Protein AF-A0A371D3H8-F1 (afdb_monomer_lite)

pLDDT: mean 83.06, std 13.67, range [43.84, 94.5]

Foldseek 3Di:
DVPDDLVVLLVVLLVQCQPQQPSLVVQLPPDPSSVVSSVVNNVSHHDQPDDPVSVVVVVVVVVVVVVVVVVDDVPPDDPDDD

Sequence (82 aa):
MQKLPVENLHQIFRLACTDGGYTGCSLSQTSRAVRATSQTTRFYSIALSIGFSRIESFITLYQKLCILEDAWNPDQGHPSSS

Radius of gyration: 15.6 Å; chains: 1; bounding box: 29×41×40 Å

Structure (mmCIF, N/CA/C/O backbone):
data_AF-A0A371D3H8-F1
#
_entry.id   AF-A0A371D3H8-F1
#
loop_
_atom_site.group_PDB
_atom_site.id
_atom_site.type_symbol
_atom_site.label_atom_id
_atom_site.label_alt_id
_atom_site.label_comp_id
_atom_site.label_asym_id
_atom_site.label_entity_id
_atom_site.label_seq_id
_atom_site.pdbx_PDB_ins_code
_atom_site.Cartn_x
_atom_site.Cartn_y
_atom_site.Cartn_z
_atom_site.occupancy
_atom_site.B_iso_or_equiv
_atom_site.auth_seq_id
_atom_site.auth_comp_id
_atom_site.auth_asym_id
_atom_site.auth_atom_id
_atom_site.pdbx_PDB_model_num
ATOM 1 N N . MET A 1 1 ? -16.383 -3.397 11.835 1.00 65.06 1 MET A N 1
ATOM 2 C CA . MET A 1 1 ? -14.927 -3.432 12.109 1.00 65.06 1 MET A CA 1
ATOM 3 C C . MET A 1 1 ? -14.523 -2.844 13.457 1.00 65.06 1 MET A C 1
ATOM 5 O O . MET A 1 1 ? -13.682 -3.444 14.095 1.00 65.06 1 MET A O 1
ATOM 9 N N . GLN A 1 2 ? -15.127 -1.754 13.946 1.00 68.44 2 GLN A N 1
ATOM 10 C CA . GLN A 1 2 ? -14.699 -1.068 15.187 1.00 68.44 2 GLN A CA 1
ATOM 11 C C . GLN A 1 2 ? -14.825 -1.872 16.501 1.00 68.44 2 GLN A C 1
ATOM 13 O O . GLN A 1 2 ? -14.403 -1.396 17.545 1.00 68.44 2 GLN A O 1
ATOM 18 N N . LYS A 1 3 ? -15.423 -3.068 16.462 1.00 81.50 3 LYS A N 1
ATOM 19 C CA . LYS A 1 3 ? -15.571 -3.965 17.619 1.00 81.50 3 LYS A CA 1
ATOM 20 C C . LYS A 1 3 ? -14.587 -5.142 17.600 1.00 81.50 3 LYS A C 1
ATOM 22 O O . LYS A 1 3 ? -14.598 -5.937 18.531 1.00 81.50 3 LYS A O 1
ATOM 27 N N . LEU A 1 4 ? -13.795 -5.296 16.532 1.00 87.81 4 LEU A N 1
ATOM 28 C CA . LEU A 1 4 ? -12.773 -6.339 16.458 1.00 87.81 4 LEU A CA 1
ATOM 29 C C . LEU A 1 4 ? -11.435 -5.812 16.993 1.00 87.81 4 LEU A C 1
ATOM 31 O O . LEU A 1 4 ? -11.099 -4.661 16.705 1.00 87.81 4 LEU A O 1
ATOM 35 N N . PRO A 1 5 ? -10.655 -6.656 17.692 1.00 91.19 5 PRO A N 1
ATOM 36 C CA . PRO A 1 5 ? -9.259 -6.371 18.001 1.00 91.19 5 PRO A CA 1
ATOM 37 C C . PRO A 1 5 ? -8.445 -6.061 16.741 1.00 91.19 5 PRO A C 1
ATOM 39 O O . PRO A 1 5 ? -8.721 -6.593 15.657 1.00 91.19 5 PRO A O 1
ATOM 42 N N . VAL A 1 6 ? -7.429 -5.211 16.887 1.00 90.12 6 VAL A N 1
ATOM 43 C CA . VAL A 1 6 ?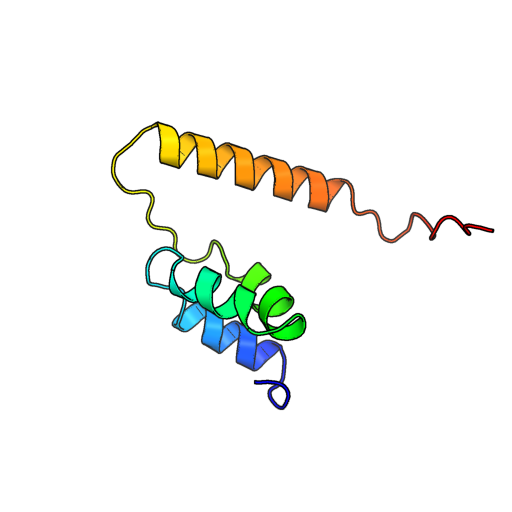 -6.590 -4.756 15.770 1.00 90.12 6 VAL A CA 1
ATOM 44 C C . VAL A 1 6 ? -5.811 -5.908 15.133 1.00 90.12 6 VAL A C 1
ATOM 46 O O . VAL A 1 6 ? -5.614 -5.921 13.922 1.00 90.12 6 VAL A O 1
ATOM 49 N N . GLU A 1 7 ? -5.447 -6.919 15.916 1.00 92.31 7 GLU A N 1
ATOM 50 C CA . GLU A 1 7 ? -4.737 -8.125 15.488 1.00 92.31 7 GLU A CA 1
ATOM 51 C C . GLU A 1 7 ? -5.603 -8.960 14.540 1.00 92.31 7 GLU A C 1
ATOM 53 O O . GLU A 1 7 ? -5.143 -9.400 13.486 1.00 92.31 7 GLU A O 1
ATOM 58 N N . ASN A 1 8 ? -6.893 -9.100 14.864 1.00 94.50 8 ASN A N 1
ATOM 59 C CA . ASN A 1 8 ? -7.851 -9.802 14.012 1.00 94.50 8 ASN A CA 1
ATOM 60 C C . ASN A 1 8 ? -8.076 -9.040 12.704 1.00 94.50 8 ASN A C 1
ATOM 62 O O . ASN A 1 8 ? -8.112 -9.641 11.633 1.00 94.50 8 ASN A O 1
ATOM 66 N N . LEU A 1 9 ? -8.195 -7.711 12.777 1.00 92.31 9 LEU A N 1
ATOM 67 C CA . LEU A 1 9 ? -8.304 -6.866 11.588 1.00 92.31 9 LEU A CA 1
ATOM 68 C C . LEU A 1 9 ? -7.055 -6.966 10.707 1.00 92.31 9 LEU A C 1
ATOM 70 O O . LEU A 1 9 ? -7.180 -7.103 9.495 1.00 92.31 9 LEU A O 1
ATOM 74 N N . HIS A 1 10 ? -5.864 -6.975 11.305 1.00 91.94 10 HIS A N 1
ATOM 75 C CA . HIS A 1 10 ? -4.607 -7.172 10.592 1.00 91.94 10 HIS A CA 1
ATOM 76 C C . HIS A 1 10 ? -4.596 -8.528 9.869 1.00 91.94 10 HIS A C 1
ATOM 78 O O . HIS A 1 10 ? -4.327 -8.576 8.668 1.00 91.94 10 HIS A O 1
ATOM 84 N N . GLN A 1 11 ? -4.955 -9.621 10.547 1.00 93.75 11 GLN A N 1
ATOM 85 C CA . GLN A 1 11 ? -5.008 -10.942 9.917 1.00 93.75 11 GLN A CA 1
ATOM 86 C C . GLN A 1 11 ? -6.010 -10.986 8.754 1.00 93.75 11 GLN A C 1
ATOM 88 O O . GLN A 1 11 ? -5.680 -11.489 7.681 1.00 93.75 11 GLN A O 1
ATOM 93 N N . ILE A 1 12 ? -7.202 -10.406 8.932 1.00 93.88 12 ILE A N 1
ATOM 94 C CA . ILE A 1 12 ? -8.205 -10.289 7.864 1.00 93.88 12 ILE A CA 1
ATOM 95 C C . ILE A 1 12 ? -7.633 -9.505 6.681 1.00 93.88 12 ILE A C 1
ATOM 97 O O . ILE A 1 12 ? -7.748 -9.951 5.544 1.00 93.88 12 ILE A O 1
ATOM 101 N N . PHE A 1 13 ? -6.989 -8.364 6.923 1.00 93.19 13 PHE A N 1
ATOM 102 C CA . PHE A 1 13 ? -6.448 -7.530 5.850 1.00 93.19 13 PHE A CA 1
ATOM 103 C C . PHE A 1 13 ? -5.301 -8.211 5.120 1.00 93.19 13 PHE A C 1
ATOM 105 O O . PHE A 1 13 ? -5.246 -8.144 3.901 1.00 93.19 13 PHE A O 1
ATOM 112 N N . ARG A 1 14 ? -4.434 -8.944 5.820 1.00 92.06 14 ARG A N 1
ATOM 113 C CA . ARG A 1 14 ? -3.376 -9.733 5.178 1.00 92.06 14 ARG A CA 1
ATOM 114 C C . ARG A 1 14 ? -3.947 -10.786 4.223 1.00 92.06 14 ARG A C 1
ATOM 116 O O . ARG A 1 14 ? -3.383 -11.001 3.158 1.00 92.06 14 ARG A O 1
ATOM 123 N N . LEU A 1 15 ? -5.065 -11.413 4.588 1.00 92.88 15 LEU A N 1
ATOM 124 C CA . LEU A 1 15 ? -5.739 -12.411 3.752 1.00 92.88 15 LEU A CA 1
ATOM 125 C C . LEU A 1 15 ? -6.561 -11.785 2.615 1.00 92.88 15 LEU A C 1
ATOM 127 O O . LEU A 1 15 ? -6.662 -12.378 1.548 1.00 92.88 15 LEU A O 1
ATOM 131 N N . ALA A 1 16 ? -7.148 -10.608 2.833 1.00 90.81 16 ALA A N 1
ATOM 132 C CA . ALA A 1 16 ? -8.004 -9.937 1.855 1.00 90.81 16 ALA A CA 1
ATOM 133 C C . ALA A 1 16 ? -7.208 -9.110 0.828 1.00 90.81 16 ALA A C 1
ATOM 135 O O . ALA A 1 16 ? -7.583 -9.035 -0.338 1.00 90.81 16 ALA A O 1
ATOM 136 N N . CYS A 1 17 ? -6.094 -8.498 1.236 1.00 90.44 17 CYS A N 1
ATOM 137 C CA . CYS A 1 17 ? -5.244 -7.648 0.398 1.00 90.44 17 CYS A CA 1
ATOM 138 C C . CYS A 1 17 ? -4.299 -8.467 -0.497 1.00 90.44 17 CYS A C 1
ATOM 140 O O . CYS A 1 17 ? -3.097 -8.206 -0.529 1.00 90.44 17 CYS A O 1
ATOM 142 N N . THR A 1 18 ? -4.815 -9.465 -1.216 1.00 90.06 18 THR A N 1
ATOM 143 C CA . THR A 1 18 ? -4.042 -10.286 -2.168 1.00 90.06 18 THR A CA 1
ATOM 144 C C . THR A 1 18 ? -4.251 -9.872 -3.624 1.00 90.06 18 THR A C 1
ATOM 146 O O . THR A 1 18 ? -3.573 -10.383 -4.511 1.00 90.06 18 THR A O 1
ATOM 149 N N . ASP A 1 19 ? -5.150 -8.923 -3.878 1.00 85.62 19 ASP A N 1
ATOM 150 C CA . ASP A 1 19 ? -5.605 -8.469 -5.196 1.00 85.62 19 ASP A CA 1
ATOM 151 C C . ASP A 1 19 ? -4.755 -7.335 -5.802 1.00 85.62 19 ASP A C 1
ATOM 153 O O . ASP A 1 19 ? -5.242 -6.500 -6.565 1.00 85.62 19 ASP A O 1
ATOM 157 N N . GLY A 1 20 ? -3.469 -7.278 -5.451 1.00 83.56 20 GLY A N 1
ATOM 158 C CA . GLY A 1 20 ? -2.545 -6.285 -5.993 1.00 83.56 20 GLY A CA 1
ATOM 159 C C . GLY A 1 20 ? -2.703 -4.874 -5.420 1.00 83.56 20 GLY A C 1
ATOM 160 O O . GLY A 1 20 ? -2.195 -3.924 -6.017 1.00 83.56 20 GLY A O 1
ATOM 161 N N . GLY A 1 21 ? -3.378 -4.738 -4.276 1.00 86.44 21 GLY A N 1
ATOM 162 C CA . GLY A 1 21 ? -3.485 -3.495 -3.506 1.00 86.44 21 GLY A CA 1
ATOM 163 C C . GLY A 1 21 ? -4.837 -2.787 -3.625 1.00 86.44 21 GLY A C 1
ATOM 164 O O . GLY A 1 21 ? -5.060 -1.783 -2.944 1.00 86.44 21 GLY A O 1
ATOM 165 N N . TYR A 1 22 ? -5.760 -3.306 -4.439 1.00 89.00 22 TYR A N 1
ATOM 166 C CA . TYR A 1 22 ? -7.089 -2.718 -4.620 1.00 89.00 22 TYR A CA 1
ATOM 167 C C . TYR A 1 22 ? -7.940 -2.814 -3.345 1.00 89.00 22 TYR A C 1
ATOM 169 O O . TYR A 1 22 ? -8.501 -1.808 -2.890 1.00 89.00 22 TYR A O 1
ATOM 177 N N . THR A 1 23 ? -7.968 -3.982 -2.702 1.00 91.75 23 THR A N 1
ATOM 178 C CA . THR A 1 23 ? -8.693 -4.188 -1.442 1.00 91.75 23 THR A CA 1
ATOM 179 C C . THR A 1 23 ? -8.110 -3.326 -0.325 1.00 91.75 23 THR A C 1
ATOM 181 O O . THR A 1 23 ? -8.857 -2.644 0.376 1.00 91.75 23 THR A O 1
ATOM 184 N N . GLY A 1 24 ? -6.780 -3.255 -0.199 1.00 90.19 24 GLY A N 1
ATOM 185 C CA . GLY A 1 24 ? -6.118 -2.400 0.795 1.00 90.19 24 GLY A CA 1
ATOM 186 C C . GLY A 1 24 ? -6.448 -0.914 0.619 1.00 90.19 24 GLY A C 1
ATOM 187 O O . GLY A 1 24 ? -6.757 -0.224 1.594 1.00 90.19 24 GLY A O 1
ATOM 188 N N . CYS A 1 25 ? -6.463 -0.431 -0.628 1.00 90.25 25 CYS A N 1
ATOM 189 C CA . CYS A 1 25 ? -6.871 0.936 -0.955 1.00 90.25 25 CYS A CA 1
ATOM 190 C C . CYS A 1 25 ? -8.326 1.202 -0.546 1.00 90.25 25 CYS A C 1
ATOM 192 O O . CYS A 1 25 ? -8.601 2.188 0.140 1.00 90.25 25 CYS A O 1
ATOM 194 N N . SER A 1 26 ? -9.239 0.291 -0.891 1.00 93.06 26 SER A N 1
ATOM 195 C CA . SER A 1 26 ? -10.667 0.408 -0.573 1.00 93.06 26 SER A CA 1
ATOM 196 C C . SER A 1 26 ? -10.917 0.441 0.936 1.00 93.06 26 SER A C 1
ATOM 198 O O . SER A 1 26 ? -11.638 1.306 1.432 1.00 93.06 26 SER A O 1
ATOM 200 N N . LEU A 1 27 ? -10.258 -0.441 1.695 1.00 92.00 27 LEU A N 1
ATOM 201 C CA . LEU A 1 27 ? -10.341 -0.467 3.157 1.00 92.00 27 LEU A CA 1
ATOM 202 C C . LEU A 1 27 ? -9.889 0.865 3.770 1.00 92.00 27 LEU A C 1
ATOM 204 O O . LEU A 1 27 ? -10.582 1.407 4.638 1.00 92.00 27 LEU A O 1
ATOM 208 N N . SER A 1 28 ? -8.784 1.432 3.277 1.00 92.88 28 SER A N 1
ATOM 209 C CA . SER A 1 28 ? -8.189 2.664 3.810 1.00 92.88 28 SER A CA 1
ATOM 210 C C . SER A 1 28 ? -9.106 3.896 3.757 1.00 92.88 28 SER A C 1
ATOM 212 O O . SER A 1 28 ? -8.897 4.857 4.500 1.00 92.88 28 SER A O 1
ATOM 214 N N . GLN A 1 29 ? -10.140 3.864 2.914 1.00 94.50 29 GLN A N 1
ATOM 215 C CA . GLN A 1 29 ? -11.094 4.961 2.726 1.00 94.50 29 GLN A CA 1
ATOM 216 C C . GLN A 1 29 ? -12.314 4.871 3.658 1.00 94.50 29 GLN A C 1
ATOM 218 O O . GLN A 1 29 ? -13.096 5.812 3.736 1.00 94.50 29 GLN A O 1
ATOM 223 N N . THR A 1 30 ? -12.483 3.767 4.395 1.00 93.19 30 THR A N 1
ATOM 224 C CA . THR A 1 30 ? -13.704 3.520 5.187 1.00 93.19 30 THR A CA 1
ATOM 225 C C . THR A 1 30 ? -13.718 4.212 6.553 1.00 93.19 30 THR A C 1
ATOM 227 O O . THR A 1 30 ? -14.766 4.659 7.011 1.00 93.19 30 THR A O 1
ATOM 230 N N . SER A 1 31 ? -12.579 4.278 7.254 1.00 91.56 31 SER A N 1
ATOM 231 C CA . SER A 1 31 ? -12.454 4.958 8.553 1.00 91.56 31 SER A CA 1
ATOM 232 C C . SER A 1 31 ? -10.991 5.175 8.942 1.00 91.56 31 SER A C 1
ATOM 234 O O . SER A 1 31 ? -10.107 4.490 8.435 1.00 91.56 31 SER A O 1
ATOM 236 N N . ARG A 1 32 ? -10.726 6.069 9.907 1.00 90.81 32 ARG A N 1
ATOM 237 C CA . ARG A 1 32 ? -9.364 6.324 10.418 1.00 90.81 32 ARG A CA 1
ATOM 238 C C . ARG A 1 32 ? -8.715 5.083 11.042 1.00 90.81 32 ARG A C 1
ATOM 240 O O . ARG A 1 32 ? -7.553 4.813 10.763 1.00 90.81 32 ARG A O 1
ATOM 247 N N . ALA A 1 33 ? -9.469 4.320 11.837 1.00 89.50 33 ALA A N 1
ATOM 248 C CA . ALA A 1 33 ? -8.973 3.094 12.462 1.00 89.50 33 ALA A CA 1
ATOM 249 C C . ALA A 1 33 ? -8.639 2.030 11.408 1.00 89.50 33 ALA A C 1
ATOM 251 O O . ALA A 1 33 ? -7.544 1.480 11.406 1.00 89.50 33 ALA A O 1
ATOM 252 N N . VAL A 1 34 ? -9.549 1.810 10.452 1.00 91.75 34 VAL A N 1
ATOM 253 C CA . VAL A 1 34 ? -9.310 0.865 9.354 1.00 91.75 34 VAL A CA 1
ATOM 254 C C . VAL A 1 34 ? -8.132 1.310 8.503 1.00 91.75 34 VAL A C 1
ATOM 256 O O . VAL A 1 34 ? -7.309 0.474 8.168 1.00 91.75 34 VAL A O 1
ATOM 259 N N . ARG A 1 35 ? -8.004 2.609 8.210 1.00 92.44 35 ARG A N 1
ATOM 260 C CA . ARG A 1 35 ? -6.857 3.165 7.490 1.00 92.44 35 ARG A CA 1
ATOM 261 C C . ARG A 1 35 ? -5.539 2.845 8.180 1.00 92.44 35 ARG A C 1
ATOM 263 O O . ARG A 1 35 ? -4.622 2.382 7.512 1.00 92.44 35 ARG A O 1
ATOM 270 N N . ALA A 1 36 ? -5.453 3.067 9.491 1.00 90.81 36 ALA A N 1
ATOM 271 C CA . ALA A 1 36 ? -4.255 2.760 10.267 1.00 90.81 36 ALA A CA 1
ATOM 272 C C . ALA A 1 36 ? -3.923 1.260 10.218 1.00 90.81 36 ALA A C 1
ATOM 274 O O . ALA A 1 36 ? -2.783 0.888 9.962 1.00 90.81 36 ALA A O 1
ATOM 275 N N . THR A 1 37 ? -4.923 0.391 10.377 1.00 91.25 37 THR A N 1
ATOM 276 C CA . THR A 1 37 ? -4.708 -1.062 10.348 1.00 91.25 37 THR A CA 1
ATOM 277 C C . THR A 1 37 ? -4.446 -1.606 8.937 1.00 91.25 37 THR A C 1
ATOM 279 O O . THR A 1 37 ? -3.658 -2.528 8.777 1.00 91.25 37 THR A O 1
ATOM 282 N N . SER A 1 38 ? -5.045 -1.049 7.881 1.00 91.38 38 SER A N 1
ATOM 283 C CA . SER A 1 38 ? -4.769 -1.450 6.492 1.00 91.38 38 SER A CA 1
ATOM 284 C C . SER A 1 38 ? -3.401 -0.965 6.020 1.00 91.38 38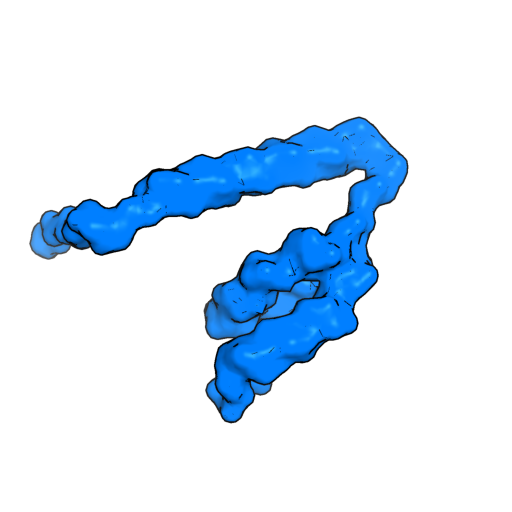 SER A C 1
ATOM 286 O O . SER A 1 38 ? -2.787 -1.591 5.161 1.00 91.38 38 SER A O 1
ATOM 288 N N . GLN A 1 39 ? -2.892 0.131 6.593 1.00 88.88 39 GLN A N 1
ATOM 289 C CA . GLN A 1 39 ? -1.577 0.673 6.257 1.00 88.88 39 GLN A CA 1
ATOM 290 C C . GLN A 1 39 ? -0.454 -0.341 6.518 1.00 88.88 39 GLN A C 1
ATOM 292 O O . GLN A 1 39 ? 0.477 -0.420 5.719 1.00 88.88 39 GLN A O 1
ATOM 297 N N . THR A 1 40 ? -0.562 -1.158 7.571 1.00 87.31 40 THR A N 1
ATOM 298 C CA . THR A 1 40 ? 0.454 -2.168 7.921 1.00 87.31 40 THR A CA 1
ATOM 299 C C . THR A 1 40 ? 0.532 -3.321 6.916 1.00 87.31 40 THR A C 1
ATOM 301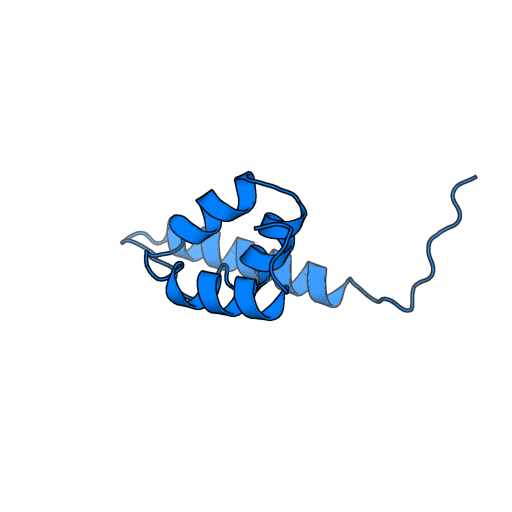 O O . THR A 1 40 ? 1.538 -4.019 6.854 1.00 87.31 40 THR A O 1
ATOM 304 N N . THR A 1 41 ? -0.505 -3.511 6.093 1.00 87.94 41 THR A N 1
ATOM 305 C CA . THR A 1 41 ? -0.598 -4.592 5.094 1.00 87.94 41 THR A CA 1
ATOM 306 C C . THR A 1 41 ? -0.640 -4.090 3.655 1.00 87.94 41 THR A C 1
ATOM 308 O O . THR A 1 41 ? -0.714 -4.889 2.725 1.00 87.94 41 THR A O 1
ATOM 311 N N . ARG A 1 42 ? -0.553 -2.774 3.432 1.00 83.75 42 ARG A N 1
ATOM 312 C CA . ARG A 1 42 ? -0.770 -2.143 2.116 1.00 83.75 42 ARG A CA 1
ATOM 313 C C . ARG A 1 42 ? 0.185 -2.598 1.006 1.00 83.75 42 ARG A C 1
ATOM 315 O O . ARG A 1 42 ? -0.118 -2.399 -0.163 1.00 83.75 42 ARG A O 1
ATOM 322 N N . PHE A 1 43 ? 1.340 -3.151 1.372 1.00 85.56 43 PHE A N 1
ATOM 323 C CA . PHE A 1 43 ? 2.355 -3.661 0.446 1.00 85.56 43 PHE A CA 1
ATOM 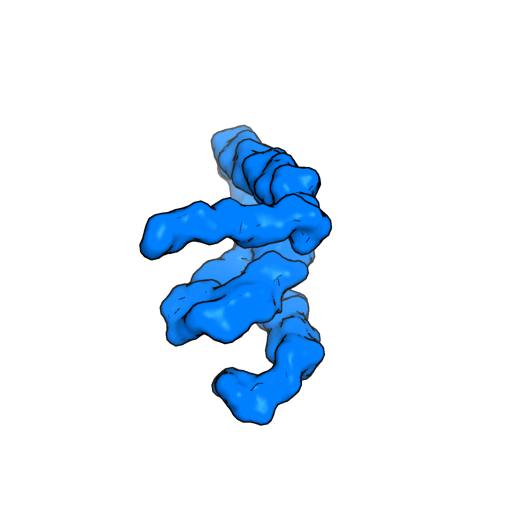324 C C . PHE A 1 43 ? 2.502 -5.183 0.491 1.00 85.56 43 PHE A C 1
ATOM 326 O O . PHE A 1 43 ? 3.446 -5.722 -0.077 1.00 85.56 43 PHE A O 1
ATOM 333 N N . TYR A 1 44 ? 1.585 -5.882 1.164 1.00 87.00 44 TYR A N 1
ATOM 334 C CA . TYR A 1 44 ? 1.646 -7.335 1.288 1.00 87.00 44 TYR A CA 1
ATOM 335 C C . TYR A 1 44 ? 1.534 -8.044 -0.072 1.00 87.00 44 TYR A C 1
ATOM 337 O O . TYR A 1 44 ? 2.263 -8.996 -0.334 1.00 87.00 44 TYR A O 1
ATOM 345 N N . SER A 1 45 ? 0.664 -7.544 -0.953 1.00 86.25 45 SER A N 1
ATOM 346 C CA . SER A 1 45 ? 0.564 -7.951 -2.355 1.00 86.25 45 SER A CA 1
ATOM 347 C C . SER A 1 45 ? 0.288 -6.717 -3.207 1.00 86.25 45 SER A C 1
ATOM 349 O O . SER A 1 45 ? -0.698 -6.012 -2.988 1.00 86.25 45 SER A O 1
ATOM 351 N N . ILE A 1 46 ? 1.166 -6.440 -4.171 1.00 86.62 46 ILE A N 1
ATOM 352 C CA . ILE A 1 46 ? 1.036 -5.315 -5.103 1.00 86.62 46 ILE A CA 1
ATOM 353 C C . ILE A 1 46 ? 1.130 -5.817 -6.540 1.00 86.62 46 ILE A C 1
ATOM 355 O O . ILE A 1 46 ? 1.989 -6.632 -6.873 1.00 86.62 46 ILE A O 1
ATOM 359 N N . ALA A 1 47 ? 0.256 -5.311 -7.407 1.00 86.88 47 ALA A N 1
ATOM 360 C CA . ALA A 1 47 ? 0.309 -5.595 -8.834 1.00 86.88 47 ALA A CA 1
ATOM 361 C C . ALA A 1 47 ? 0.952 -4.414 -9.565 1.00 86.88 47 ALA A C 1
ATOM 363 O O . ALA A 1 47 ? 0.312 -3.404 -9.862 1.00 86.88 47 ALA A O 1
ATOM 364 N N . LEU A 1 48 ? 2.233 -4.556 -9.893 1.00 87.06 48 LEU A N 1
ATOM 365 C CA . LEU A 1 48 ? 2.935 -3.626 -10.772 1.00 87.06 48 LEU A CA 1
ATOM 366 C C . LEU A 1 48 ? 2.765 -4.111 -12.215 1.00 87.06 48 LEU A C 1
ATOM 368 O O . LEU A 1 48 ? 3.633 -4.777 -12.770 1.00 87.06 48 LEU A O 1
ATOM 372 N N . SER A 1 49 ? 1.597 -3.842 -12.806 1.00 82.38 49 SER A N 1
ATOM 373 C CA . SER A 1 49 ? 1.356 -4.137 -14.227 1.00 82.38 49 SER A CA 1
ATOM 374 C C . SER A 1 49 ? 2.426 -3.484 -15.114 1.00 82.38 49 SER A C 1
ATOM 376 O O . SER A 1 49 ? 3.000 -2.462 -14.739 1.00 82.38 49 SER A O 1
ATOM 378 N N . ILE A 1 50 ? 2.655 -4.061 -16.297 1.00 80.56 50 ILE A N 1
ATOM 379 C CA . ILE A 1 50 ? 3.718 -3.689 -17.245 1.00 80.56 50 ILE A CA 1
ATOM 380 C C . ILE A 1 50 ? 3.792 -2.164 -17.436 1.00 80.56 50 ILE A C 1
ATOM 382 O O . ILE A 1 50 ? 2.837 -1.536 -17.892 1.00 80.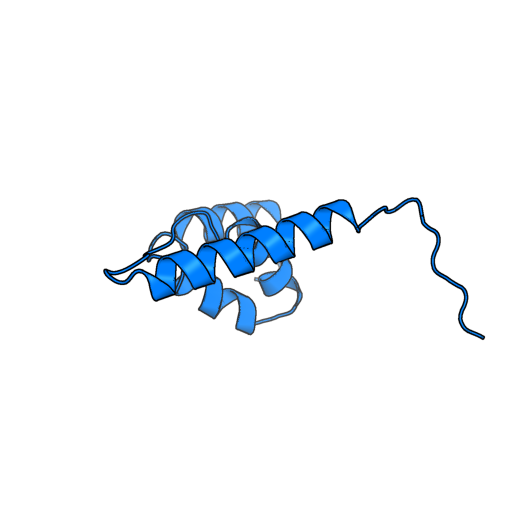56 50 ILE A O 1
ATOM 386 N N . GLY A 1 51 ? 4.939 -1.579 -17.081 1.00 82.62 51 GLY A N 1
ATOM 387 C CA . GLY A 1 51 ? 5.225 -0.158 -17.260 1.00 82.62 51 GLY A CA 1
ATOM 388 C C . GLY A 1 51 ? 6.259 0.358 -16.261 1.00 82.62 51 GLY A C 1
ATOM 389 O O . GLY A 1 51 ? 6.045 0.301 -15.051 1.00 82.62 51 GLY A O 1
ATOM 390 N N . PHE A 1 52 ? 7.363 0.908 -16.771 1.00 87.31 52 PHE A N 1
ATOM 391 C CA . PHE A 1 52 ? 8.447 1.476 -15.960 1.00 87.31 52 PHE A CA 1
ATOM 392 C C . PHE A 1 52 ? 7.943 2.553 -14.982 1.00 87.31 52 PHE A C 1
ATOM 394 O O . PHE A 1 52 ? 8.311 2.551 -13.812 1.00 87.31 52 PHE A O 1
ATOM 401 N N . SER A 1 53 ? 6.979 3.371 -15.411 1.00 89.44 53 SER A N 1
ATOM 402 C CA . SER A 1 53 ? 6.384 4.433 -14.592 1.00 89.44 53 SER A CA 1
ATOM 403 C C . SER A 1 53 ? 5.686 3.936 -13.321 1.00 89.44 53 SER A C 1
ATOM 405 O O . SER A 1 53 ? 5.712 4.622 -12.297 1.00 89.44 53 SER A O 1
ATOM 407 N N . ARG A 1 54 ? 5.064 2.746 -13.343 1.00 87.19 54 ARG A N 1
ATOM 408 C CA . ARG A 1 54 ? 4.414 2.165 -12.153 1.00 87.19 54 ARG A CA 1
ATOM 409 C C . ARG A 1 54 ? 5.444 1.696 -11.136 1.00 87.19 54 ARG A C 1
ATOM 411 O O . ARG A 1 54 ? 5.241 1.889 -9.940 1.00 87.19 54 ARG A O 1
ATOM 418 N N . ILE A 1 55 ? 6.548 1.130 -11.619 1.00 91.06 55 ILE A N 1
ATOM 419 C CA . ILE A 1 55 ? 7.677 0.717 -10.785 1.00 91.06 55 ILE A CA 1
ATOM 420 C C . ILE A 1 55 ? 8.334 1.953 -10.161 1.00 91.06 55 ILE A C 1
ATOM 422 O O . ILE A 1 55 ? 8.493 1.995 -8.945 1.00 91.06 55 ILE A O 1
ATOM 426 N N . GLU A 1 56 ? 8.626 2.993 -10.945 1.00 93.69 56 GLU A N 1
ATOM 427 C CA . GLU A 1 56 ? 9.185 4.252 -10.429 1.00 93.69 56 GLU A CA 1
ATOM 428 C C . GLU A 1 56 ? 8.269 4.927 -9.405 1.00 93.69 56 GLU A C 1
ATOM 430 O O . GLU A 1 56 ? 8.725 5.364 -8.347 1.00 93.69 56 GLU A O 1
ATOM 435 N N . SER A 1 57 ? 6.963 4.976 -9.684 1.00 90.19 57 SER A N 1
ATOM 436 C CA . SER A 1 57 ? 5.975 5.533 -8.755 1.00 90.19 57 SER A CA 1
ATOM 437 C C . SER A 1 57 ? 5.945 4.750 -7.445 1.00 90.19 57 SER A C 1
ATOM 439 O O . SER A 1 57 ? 5.899 5.348 -6.370 1.00 90.19 57 SER A O 1
ATOM 441 N N . PHE A 1 58 ? 6.007 3.417 -7.523 1.00 90.88 58 PHE A N 1
ATOM 442 C CA . PHE A 1 58 ? 6.071 2.559 -6.346 1.00 90.88 58 PHE A CA 1
ATOM 443 C C . PHE A 1 58 ? 7.358 2.786 -5.545 1.00 90.88 58 PHE A C 1
ATOM 445 O O . PHE A 1 58 ? 7.274 3.000 -4.338 1.00 90.88 58 PHE A O 1
ATOM 452 N N . ILE A 1 59 ? 8.525 2.815 -6.196 1.00 92.44 59 ILE A N 1
ATOM 453 C CA . ILE A 1 59 ? 9.819 3.070 -5.540 1.00 92.44 59 ILE A CA 1
ATOM 454 C C . ILE A 1 59 ? 9.808 4.439 -4.856 1.00 92.44 59 ILE A C 1
ATOM 456 O O . ILE A 1 59 ? 10.137 4.539 -3.677 1.00 92.44 59 ILE A O 1
ATOM 460 N N . THR A 1 60 ? 9.351 5.478 -5.558 1.00 94.25 60 THR A N 1
ATOM 461 C CA . THR A 1 60 ? 9.248 6.842 -5.020 1.00 94.25 60 THR A CA 1
ATOM 462 C C . THR A 1 60 ? 8.338 6.887 -3.793 1.00 94.25 60 THR A C 1
ATOM 464 O O . THR A 1 60 ? 8.660 7.523 -2.790 1.00 94.25 60 THR A O 1
ATOM 467 N N . LEU A 1 61 ? 7.185 6.214 -3.857 1.00 90.75 61 LEU A N 1
ATOM 468 C CA . LEU A 1 61 ? 6.251 6.122 -2.739 1.00 90.75 61 LEU A CA 1
ATOM 469 C C . LEU A 1 61 ? 6.876 5.380 -1.552 1.00 90.75 61 LEU A C 1
ATOM 471 O O . LEU A 1 61 ? 6.748 5.835 -0.417 1.00 90.75 61 LEU A O 1
ATOM 475 N N . TYR A 1 62 ? 7.533 4.251 -1.811 1.00 90.25 62 TYR A N 1
ATOM 476 C CA . TYR A 1 62 ? 8.168 3.424 -0.792 1.00 90.25 62 TYR A CA 1
ATOM 477 C C . TYR A 1 62 ? 9.275 4.194 -0.066 1.00 90.25 62 TYR A C 1
ATOM 479 O O . TYR A 1 62 ? 9.243 4.298 1.156 1.00 90.25 62 TYR A O 1
ATOM 487 N N . GLN A 1 63 ? 10.177 4.836 -0.814 1.00 92.38 63 GLN A N 1
ATOM 488 C CA . GLN A 1 63 ? 11.262 5.655 -0.265 1.00 92.38 63 GLN A CA 1
ATOM 489 C C . GLN A 1 63 ? 10.746 6.788 0.621 1.00 92.38 63 GLN A C 1
ATOM 491 O O . GLN A 1 63 ? 11.233 6.965 1.733 1.00 92.38 63 GLN A O 1
ATOM 496 N N . LYS A 1 64 ? 9.727 7.529 0.165 1.00 89.94 64 LYS A N 1
ATOM 497 C CA . LYS A 1 64 ? 9.107 8.592 0.973 1.00 89.94 64 LYS A CA 1
ATOM 498 C C . LYS A 1 64 ? 8.597 8.067 2.309 1.00 89.94 64 LYS A C 1
ATOM 500 O O . LYS A 1 64 ? 8.661 8.780 3.299 1.00 89.94 64 LYS A O 1
ATOM 505 N N . LEU A 1 65 ? 8.077 6.846 2.333 1.00 86.00 65 LEU A N 1
ATOM 506 C CA . LEU A 1 65 ? 7.492 6.271 3.538 1.00 86.00 65 LEU A CA 1
ATOM 507 C C . LEU A 1 65 ? 8.555 5.744 4.496 1.00 86.00 65 LEU A C 1
ATOM 509 O O . LEU A 1 65 ? 8.419 6.004 5.682 1.00 86.00 65 LEU A O 1
ATOM 513 N N . CYS A 1 66 ? 9.643 5.156 3.997 1.00 85.12 66 CYS A N 1
ATOM 514 C CA . CYS A 1 66 ? 10.798 4.831 4.837 1.00 85.12 66 CYS A CA 1
ATOM 515 C C . CYS A 1 66 ? 11.422 6.089 5.460 1.00 85.12 66 CYS A C 1
ATOM 517 O O . CYS A 1 66 ? 11.663 6.118 6.656 1.00 85.12 66 CYS A O 1
ATOM 519 N N . ILE A 1 67 ? 11.587 7.170 4.685 1.00 83.19 67 ILE A N 1
ATOM 520 C CA . ILE A 1 67 ? 12.123 8.440 5.210 1.00 83.19 67 ILE A CA 1
ATOM 521 C C . ILE A 1 67 ? 11.211 9.022 6.301 1.00 83.19 67 ILE A C 1
ATOM 523 O O . ILE A 1 67 ? 11.699 9.564 7.288 1.00 83.19 67 ILE A O 1
ATOM 527 N N . LEU A 1 68 ? 9.887 8.931 6.133 1.00 74.56 68 LEU A N 1
ATOM 528 C CA . LEU A 1 68 ? 8.932 9.383 7.149 1.00 74.56 68 LEU A CA 1
ATOM 529 C C . LEU A 1 68 ? 8.963 8.512 8.411 1.00 74.56 68 LEU A C 1
ATOM 531 O O . LEU A 1 68 ? 8.780 9.043 9.503 1.00 74.56 68 LEU A O 1
ATOM 535 N N . GLU A 1 69 ? 9.185 7.206 8.268 1.00 70.75 69 GLU A N 1
ATOM 536 C CA . GLU A 1 69 ? 9.361 6.285 9.395 1.00 70.75 69 GLU A CA 1
ATOM 537 C C . GLU A 1 69 ? 10.670 6.568 10.148 1.00 70.75 69 GLU A C 1
ATOM 539 O O . GLU A 1 69 ? 10.647 6.643 11.372 1.00 70.75 69 GLU A O 1
ATOM 544 N N . ASP A 1 70 ? 11.772 6.835 9.442 1.00 71.06 70 ASP A N 1
ATOM 545 C CA . ASP A 1 70 ? 13.064 7.190 10.049 1.00 71.06 70 ASP A CA 1
ATOM 546 C C . ASP A 1 70 ? 13.041 8.575 10.723 1.00 71.06 70 ASP A C 1
ATOM 548 O O . ASP A 1 70 ? 13.693 8.800 11.743 1.00 71.06 70 ASP A O 1
ATOM 552 N N . ALA A 1 71 ? 12.282 9.524 10.164 1.00 66.19 71 ALA A N 1
ATOM 553 C CA . ALA A 1 71 ? 12.105 10.859 10.737 1.00 66.19 71 ALA A CA 1
ATOM 554 C C . ALA A 1 71 ? 11.172 10.869 11.962 1.00 66.19 71 ALA A C 1
ATOM 556 O O . ALA A 1 71 ? 11.192 11.824 12.745 1.00 66.19 71 ALA A O 1
ATOM 557 N N . TRP A 1 72 ? 10.352 9.829 12.143 1.00 61.34 72 TRP A N 1
ATOM 558 C CA . TRP A 1 72 ? 9.516 9.658 13.326 1.00 61.34 72 TRP A CA 1
ATOM 559 C C . TRP A 1 72 ? 10.368 9.160 14.501 1.00 61.34 72 TRP A C 1
ATOM 561 O O . TRP A 1 72 ? 10.506 7.964 14.746 1.00 61.34 72 TRP A O 1
ATOM 571 N N . ASN A 1 73 ? 10.929 10.101 15.263 1.00 59.97 73 ASN A N 1
ATOM 572 C CA . ASN A 1 73 ? 11.525 9.823 16.566 1.00 59.97 73 ASN A CA 1
ATOM 573 C C . ASN A 1 73 ? 10.496 10.122 17.678 1.00 59.97 73 ASN A C 1
ATOM 575 O O . ASN A 1 73 ? 10.226 11.298 17.933 1.00 59.97 73 ASN A O 1
ATOM 579 N N . PRO A 1 74 ? 9.926 9.109 18.359 1.00 56.09 74 PRO A N 1
ATOM 580 C CA . PRO A 1 74 ? 8.950 9.328 19.426 1.00 56.09 74 PRO A CA 1
ATOM 581 C C . PRO A 1 74 ? 9.534 10.023 20.672 1.00 56.09 74 PRO A C 1
ATOM 583 O O . PRO A 1 74 ? 8.754 10.515 21.485 1.00 56.09 74 PRO A O 1
ATOM 586 N N . ASP A 1 75 ? 10.865 10.117 20.806 1.00 60.06 75 ASP A N 1
ATOM 587 C CA . ASP A 1 75 ? 11.538 10.862 21.886 1.00 60.06 75 ASP A CA 1
ATOM 588 C C . ASP A 1 75 ? 11.690 12.369 21.596 1.00 60.06 75 ASP A C 1
ATOM 590 O O . ASP A 1 75 ? 12.095 13.136 22.472 1.00 60.06 75 ASP A O 1
ATOM 594 N N . GLN A 1 76 ? 11.349 12.841 20.391 1.00 54.62 76 GLN A N 1
ATOM 595 C CA . GLN A 1 76 ? 11.283 14.277 20.101 1.00 54.62 76 GLN A CA 1
ATOM 596 C C . GLN A 1 76 ? 9.929 14.801 20.594 1.00 54.62 76 GLN A C 1
ATOM 598 O O . GLN A 1 76 ? 8.924 14.758 19.884 1.00 54.62 76 GLN A O 1
ATOM 603 N N . GLY A 1 77 ? 9.905 15.245 21.853 1.00 47.72 77 GLY A N 1
ATOM 604 C CA . GLY A 1 77 ? 8.734 15.816 22.509 1.00 47.72 77 GLY A CA 1
ATOM 605 C C . GLY A 1 77 ? 7.980 16.815 21.626 1.00 47.72 77 GLY A C 1
ATOM 606 O O . GLY A 1 77 ? 8.569 17.626 20.913 1.00 47.72 77 GLY A O 1
ATOM 607 N N . HIS A 1 78 ? 6.652 16.737 21.698 1.00 50.97 78 HIS A N 1
ATOM 608 C CA . HIS A 1 78 ? 5.715 17.658 21.065 1.00 50.97 78 HIS A CA 1
ATOM 609 C C . HIS A 1 78 ? 6.198 19.108 21.255 1.00 50.97 78 HIS A C 1
ATOM 611 O O . HIS A 1 78 ? 6.324 19.538 22.405 1.00 50.97 78 HIS A O 1
ATOM 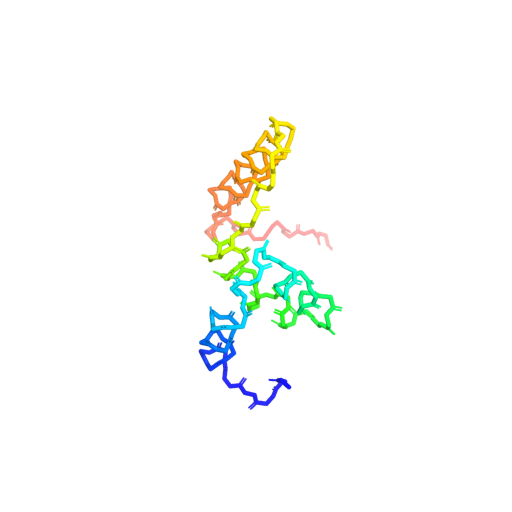617 N N . PRO A 1 79 ? 6.453 19.898 20.193 1.00 43.84 79 PRO A N 1
ATOM 618 C CA . PRO A 1 79 ? 6.668 21.319 20.390 1.00 43.84 79 PRO A CA 1
ATOM 619 C C . PRO A 1 79 ? 5.348 21.887 20.909 1.00 43.84 79 PRO A C 1
ATOM 621 O O . PRO A 1 79 ? 4.316 21.815 20.232 1.00 43.84 79 PRO A O 1
ATOM 624 N N . SER A 1 80 ? 5.372 22.382 22.146 1.00 48.09 80 SER A N 1
ATOM 625 C CA . SER A 1 80 ? 4.304 23.185 22.724 1.00 48.09 80 SER A CA 1
ATOM 626 C C . SER A 1 80 ? 4.092 24.387 21.813 1.00 48.09 80 SER A C 1
ATOM 628 O O . SER A 1 80 ? 4.929 25.288 21.750 1.00 48.09 80 SER A O 1
ATOM 630 N N . SER A 1 81 ? 2.999 24.363 21.062 1.00 49.38 81 SER A N 1
ATOM 631 C CA . SER A 1 81 ? 2.501 25.528 20.343 1.00 49.38 81 SER A CA 1
ATOM 632 C C . SER A 1 81 ? 1.508 26.227 21.268 1.00 49.38 81 SER A C 1
ATOM 634 O O . SER A 1 81 ? 0.436 25.686 21.506 1.00 49.38 81 SER A O 1
ATOM 636 N N . SER A 1 82 ? 1.971 27.370 21.789 1.00 45.44 82 SER A N 1
ATOM 637 C CA . SER A 1 82 ? 1.256 28.556 22.301 1.00 45.44 82 SER A CA 1
ATOM 638 C C . SER A 1 82 ? 0.025 28.382 23.189 1.00 45.44 82 SER A C 1
ATOM 640 O O . SER A 1 82 ? -1.035 27.953 22.691 1.00 45.44 82 SER A O 1
#

Secondary structure (DSSP, 8-state):
-TTS-HHHHHHHHHHHTTSTTHHHHHHHTT-HHHHHHHHTTTTSS----S-HHHHHHHHHHHHHHHHHHHH--TTS------

Organism: NCBI:txid2498619